Protein AF-A0AAJ5UH59-F1 (afdb_monomer_lite)

pLDDT: mean 86.42, std 11.48, range [36.38, 97.12]

Organism: NCBI:txid1259973

Foldseek 3Di:
DDPPDDDDPVLVVLLQVCQQADALVVSCVVVVHDSVVSVVVCVVVVTHNNNPVADPVLLVVLQVCVVVPDDLVVSCVVSVHDSVNSVCSNCVPVD

Structure (mmCIF, N/CA/C/O backbone):
data_AF-A0AAJ5UH59-F1
#
_entry.id   AF-A0AAJ5UH59-F1
#
loop_
_atom_site.group_PDB
_atom_site.id
_atom_site.type_symbol
_atom_site.label_atom_id
_atom_site.label_alt_id
_atom_site.label_comp_id
_atom_site.label_asym_id
_atom_site.label_entity_id
_atom_site.label_seq_id
_atom_site.pdbx_PDB_ins_code
_atom_site.Cartn_x
_atom_site.Cartn_y
_atom_site.Cartn_z
_atom_site.occupancy
_atom_site.B_iso_or_equiv
_atom_site.auth_seq_id
_atom_site.auth_comp_id
_atom_site.auth_asym_id
_atom_site.auth_atom_id
_atom_site.pdbx_PDB_model_num
ATOM 1 N N . MET A 1 1 ? -3.834 -2.597 35.214 1.00 49.03 1 MET A N 1
ATOM 2 C CA . MET A 1 1 ? -3.882 -3.116 33.830 1.00 49.03 1 MET A CA 1
ATOM 3 C C . MET A 1 1 ? -5.140 -2.578 33.181 1.00 49.03 1 MET A C 1
ATOM 5 O O . MET A 1 1 ? -6.228 -2.869 33.662 1.00 49.03 1 MET A O 1
ATOM 9 N N . GLU A 1 2 ? -5.002 -1.738 32.163 1.00 57.94 2 GLU A N 1
ATOM 10 C CA . GLU A 1 2 ? -6.151 -1.149 31.476 1.00 57.94 2 GLU A CA 1
ATOM 11 C C . GLU A 1 2 ? -6.893 -2.231 30.675 1.00 57.94 2 GLU A C 1
ATOM 13 O O . GLU A 1 2 ? -6.275 -3.060 29.997 1.00 57.94 2 GLU A O 1
ATOM 18 N N . LYS A 1 3 ? -8.222 -2.296 30.812 1.00 68.19 3 LYS A N 1
ATOM 19 C CA . LYS A 1 3 ? -9.046 -3.294 30.117 1.00 68.19 3 LYS A CA 1
ATOM 20 C C . LYS A 1 3 ? -8.905 -3.083 28.609 1.00 68.19 3 LYS A C 1
ATOM 22 O O . LYS A 1 3 ? -9.201 -2.009 28.098 1.00 68.19 3 LYS A O 1
ATOM 27 N N . ARG A 1 4 ? -8.494 -4.128 27.882 1.00 69.38 4 ARG A N 1
ATOM 28 C CA . ARG A 1 4 ? -8.421 -4.103 26.413 1.00 69.38 4 ARG A CA 1
ATOM 29 C C . ARG A 1 4 ? -9.795 -3.742 25.839 1.00 69.38 4 ARG A C 1
ATOM 31 O 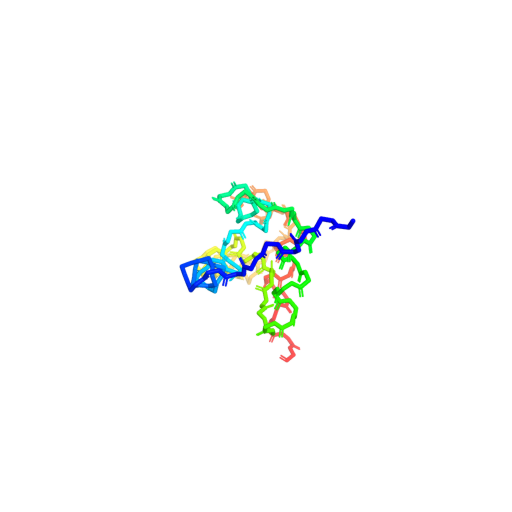O . ARG A 1 4 ? -10.756 -4.486 26.032 1.00 69.38 4 ARG A O 1
ATOM 38 N N . ARG A 1 5 ? -9.876 -2.614 25.122 1.0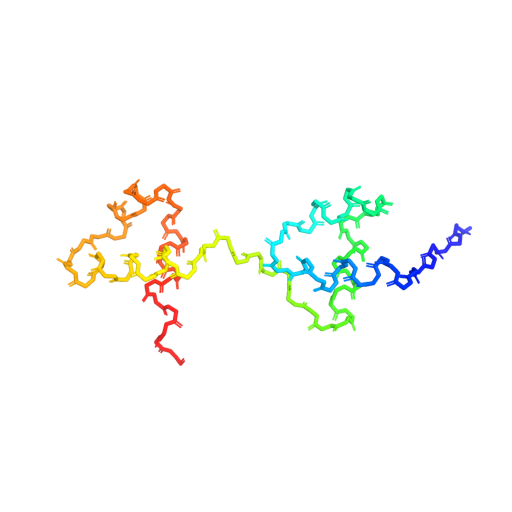0 83.31 5 ARG A N 1
ATOM 39 C CA . ARG A 1 5 ? -11.087 -2.175 24.412 1.00 83.31 5 ARG A CA 1
ATOM 40 C C . ARG A 1 5 ? -11.512 -3.248 23.408 1.00 83.31 5 ARG A C 1
ATOM 42 O O . ARG A 1 5 ? -10.789 -3.522 22.445 1.00 83.31 5 ARG A O 1
ATOM 49 N N . MET A 1 6 ? -12.694 -3.821 23.624 1.00 88.12 6 MET A N 1
ATOM 50 C CA . MET A 1 6 ? -13.288 -4.823 22.736 1.00 88.12 6 MET A CA 1
ATOM 51 C C . MET A 1 6 ? -13.527 -4.250 21.336 1.00 88.12 6 MET A C 1
ATOM 53 O O . MET A 1 6 ? -13.768 -3.054 21.185 1.00 88.12 6 MET A O 1
ATOM 57 N N . TRP A 1 7 ? -13.435 -5.100 20.314 1.00 90.69 7 TRP A N 1
ATOM 58 C CA . TRP A 1 7 ? -13.759 -4.738 18.934 1.00 90.69 7 TRP A CA 1
ATOM 59 C C . TRP A 1 7 ? -15.262 -4.851 18.702 1.00 90.69 7 TRP A C 1
ATOM 61 O O . TRP A 1 7 ? -15.856 -5.906 18.924 1.00 90.69 7 TRP A O 1
ATOM 71 N N . THR A 1 8 ? -15.879 -3.771 18.240 1.00 92.56 8 THR A N 1
ATOM 72 C CA . THR A 1 8 ? -17.292 -3.758 17.858 1.00 92.56 8 THR A CA 1
ATOM 73 C C . THR A 1 8 ? -17.473 -4.286 16.437 1.00 92.56 8 THR A C 1
ATOM 75 O O . THR A 1 8 ? -16.578 -4.170 15.601 1.00 92.56 8 THR A O 1
ATOM 78 N N . LYS A 1 9 ? -18.661 -4.815 16.116 1.00 92.50 9 LYS A N 1
ATOM 79 C CA . LYS A 1 9 ? -18.971 -5.293 14.755 1.00 92.50 9 LYS A CA 1
ATOM 80 C C . LYS A 1 9 ? -18.745 -4.214 13.685 1.00 92.50 9 LYS A C 1
ATOM 82 O O . LYS A 1 9 ? -18.232 -4.528 12.619 1.00 92.50 9 LYS A O 1
ATOM 87 N N . LYS A 1 10 ? -19.066 -2.951 13.996 1.00 92.50 10 LYS A N 1
ATOM 88 C CA . LYS A 1 10 ? -18.854 -1.802 13.101 1.00 92.50 10 LYS A CA 1
ATOM 89 C C . LYS A 1 10 ? -17.370 -1.551 12.827 1.00 92.50 10 LYS A C 1
ATOM 91 O O . LYS A 1 10 ? -16.994 -1.388 11.676 1.00 92.50 10 LYS A O 1
ATOM 96 N N . GLU A 1 11 ? -16.528 -1.582 13.863 1.00 92.25 11 GLU A N 1
ATOM 97 C CA . GLU A 1 11 ? -15.074 -1.441 13.698 1.00 92.25 11 GLU A CA 1
ATOM 98 C C . GLU A 1 11 ? -14.492 -2.584 12.861 1.00 92.25 11 GLU A C 1
ATOM 100 O O . GLU A 1 11 ? -13.679 -2.342 11.977 1.00 92.25 11 GLU A O 1
ATOM 105 N N . ILE A 1 12 ? -14.920 -3.826 13.116 1.00 92.00 12 ILE A N 1
ATOM 106 C CA . ILE A 1 12 ? -14.452 -4.998 12.362 1.00 92.00 12 ILE A CA 1
ATOM 107 C C . ILE A 1 12 ? -14.812 -4.855 10.882 1.00 92.00 12 ILE A C 1
ATOM 109 O O . ILE A 1 12 ? -13.961 -5.080 10.022 1.00 92.00 12 ILE A O 1
ATOM 113 N N . GLN A 1 13 ? -16.057 -4.470 10.592 1.00 93.31 13 GLN A N 1
ATOM 114 C CA . GLN A 1 13 ? -16.528 -4.279 9.225 1.00 93.31 13 GLN A CA 1
ATOM 115 C C . GLN A 1 13 ? -15.749 -3.162 8.527 1.00 93.31 13 GLN A C 1
ATOM 117 O O . GLN A 1 13 ? -15.215 -3.378 7.446 1.00 93.31 13 GLN A O 1
ATOM 122 N N . PHE A 1 14 ? -15.560 -2.024 9.200 1.00 93.88 14 PHE A N 1
ATOM 123 C CA . PHE A 1 14 ? -14.780 -0.915 8.660 1.00 93.88 14 PHE A CA 1
ATOM 124 C C . PHE A 1 14 ? -13.340 -1.321 8.322 1.00 93.88 14 PHE A C 1
ATOM 126 O O . PHE A 1 14 ? -12.854 -0.989 7.245 1.00 93.88 14 PHE A O 1
ATOM 133 N N . VAL A 1 15 ? -12.655 -2.069 9.199 1.00 92.19 15 VAL A N 1
ATOM 134 C CA . VAL A 1 15 ? -11.300 -2.568 8.904 1.00 92.19 15 VAL A CA 1
ATOM 135 C C . VAL A 1 15 ? -11.314 -3.509 7.701 1.00 92.19 15 VAL A C 1
ATOM 137 O O . VAL A 1 15 ? -10.440 -3.393 6.853 1.00 92.19 15 VAL A O 1
ATOM 140 N N . ARG A 1 16 ? -12.287 -4.421 7.598 1.00 90.06 16 ARG A N 1
ATOM 141 C CA . ARG A 1 16 ? -12.391 -5.359 6.467 1.00 90.06 16 ARG A CA 1
ATOM 142 C C . ARG A 1 16 ? -12.629 -4.654 5.138 1.00 90.06 16 ARG A C 1
ATOM 144 O O . ARG A 1 16 ? -11.988 -5.004 4.156 1.00 90.06 16 ARG A O 1
ATOM 151 N N . ASP A 1 17 ? -13.491 -3.646 5.126 1.00 89.44 17 ASP A N 1
ATOM 152 C CA . ASP A 1 17 ? -13.848 -2.926 3.904 1.00 89.44 17 ASP A CA 1
ATOM 153 C C . ASP A 1 17 ? -12.705 -2.047 3.383 1.00 89.44 17 ASP A C 1
ATOM 155 O O . ASP A 1 17 ? -12.657 -1.755 2.186 1.00 89.44 17 ASP A O 1
ATOM 159 N N . ASN A 1 18 ? -11.791 -1.647 4.272 1.00 88.75 18 ASN A N 1
ATOM 160 C CA . ASN A 1 18 ? -10.728 -0.677 4.007 1.00 88.75 18 ASN A CA 1
ATOM 161 C C . ASN A 1 18 ? -9.308 -1.268 4.029 1.00 88.75 18 ASN A C 1
ATOM 163 O O . ASN A 1 18 ? -8.371 -0.617 3.558 1.00 88.75 18 ASN A O 1
ATOM 167 N N . ALA A 1 19 ? -9.122 -2.481 4.561 1.00 85.19 19 ALA A N 1
ATOM 168 C CA . ALA A 1 19 ? -7.837 -3.173 4.561 1.00 85.19 19 ALA A CA 1
ATOM 169 C C . ALA A 1 19 ? -7.332 -3.334 3.119 1.00 85.19 19 ALA A C 1
ATOM 171 O O . ALA A 1 19 ? -8.027 -3.870 2.261 1.00 85.19 19 ALA A O 1
ATOM 172 N N . GLY A 1 20 ? -6.136 -2.807 2.848 1.00 80.25 20 GLY A N 1
ATOM 173 C CA . GLY A 1 20 ? -5.535 -2.822 1.513 1.00 80.25 20 GLY A CA 1
ATOM 174 C C . GLY A 1 20 ? -6.040 -1.733 0.557 1.00 80.25 20 GLY A C 1
ATOM 175 O O . GLY A 1 20 ? -5.471 -1.586 -0.519 1.00 80.25 20 GLY A O 1
ATOM 176 N N . LYS A 1 21 ? -7.037 -0.922 0.944 1.00 82.81 21 LYS A N 1
ATOM 177 C CA . LYS A 1 21 ? -7.515 0.226 0.145 1.00 82.81 21 LYS A CA 1
ATOM 178 C C . LYS A 1 21 ? -6.950 1.555 0.623 1.00 82.81 21 LYS A C 1
ATOM 180 O O . LYS A 1 21 ? -6.548 2.380 -0.187 1.00 82.81 21 LYS A O 1
ATOM 185 N N . ILE A 1 22 ? -6.899 1.755 1.939 1.00 85.19 22 ILE A N 1
ATOM 186 C CA . ILE A 1 22 ? -6.360 2.974 2.552 1.00 85.19 22 ILE A CA 1
ATOM 187 C C . ILE A 1 22 ? -5.250 2.633 3.552 1.00 85.19 22 ILE A C 1
ATOM 189 O O . ILE A 1 22 ? -5.198 1.512 4.072 1.00 85.19 22 ILE A O 1
ATOM 193 N N . PRO A 1 23 ? -4.348 3.583 3.857 1.00 87.94 23 PRO A N 1
ATOM 194 C CA . PRO A 1 23 ? -3.291 3.372 4.834 1.00 87.94 23 PRO A CA 1
ATOM 195 C C . PRO A 1 23 ? -3.831 2.942 6.197 1.00 87.94 23 PRO A C 1
ATOM 197 O O . PRO A 1 23 ? -4.771 3.528 6.730 1.00 87.94 23 PRO A O 1
ATOM 200 N N . VAL A 1 24 ? -3.154 1.974 6.821 1.00 89.94 24 VAL A N 1
ATOM 201 C CA . VAL A 1 24 ? -3.480 1.490 8.176 1.00 89.94 24 VAL A CA 1
ATOM 202 C C . VAL A 1 24 ? -3.527 2.628 9.196 1.00 89.94 24 VAL A C 1
ATOM 204 O O . VAL A 1 24 ? -4.308 2.565 10.140 1.00 89.94 24 VAL A O 1
ATOM 207 N N . GLN A 1 25 ? -2.719 3.675 9.001 1.00 89.19 25 GLN A N 1
ATOM 208 C CA . GLN A 1 25 ? -2.756 4.865 9.846 1.00 89.19 25 GLN A CA 1
ATOM 209 C C . GLN A 1 25 ? -4.113 5.577 9.769 1.00 89.19 25 GLN A C 1
ATOM 211 O O . GLN A 1 25 ? -4.695 5.840 10.808 1.00 89.19 25 GLN A O 1
ATOM 216 N N . GLN A 1 26 ? -4.681 5.770 8.574 1.00 89.69 26 GLN A N 1
ATOM 217 C CA . GLN A 1 26 ? -5.998 6.401 8.429 1.00 89.69 26 GLN A CA 1
ATOM 218 C C . GLN A 1 26 ? -7.111 5.558 9.065 1.00 89.69 26 GLN A C 1
ATOM 220 O O . GLN A 1 26 ? -8.021 6.094 9.692 1.00 89.69 26 GLN A O 1
ATOM 225 N N . ILE A 1 27 ? -7.020 4.226 8.965 1.00 92.69 27 ILE A N 1
ATOM 226 C CA . ILE A 1 27 ? -7.946 3.315 9.659 1.00 92.69 27 ILE A CA 1
ATOM 227 C C . ILE A 1 27 ? -7.817 3.480 11.180 1.00 92.69 27 ILE A C 1
ATOM 229 O O . ILE A 1 27 ? -8.818 3.502 11.895 1.00 92.69 27 ILE A O 1
ATOM 233 N N . ALA A 1 28 ? -6.586 3.589 11.677 1.00 93.06 28 ALA A N 1
ATOM 234 C CA . ALA A 1 28 ? -6.294 3.778 13.091 1.00 93.06 28 ALA A CA 1
ATOM 235 C C . ALA A 1 28 ? -6.869 5.110 13.607 1.00 93.06 28 ALA A C 1
ATOM 237 O O . ALA A 1 28 ? -7.564 5.112 14.625 1.00 93.06 28 ALA A O 1
ATOM 238 N N . ASP A 1 29 ? -6.664 6.191 12.853 1.00 94.75 29 ASP A N 1
ATOM 239 C CA . ASP A 1 29 ? -7.165 7.531 13.160 1.00 94.75 29 ASP A CA 1
ATOM 240 C C . ASP A 1 29 ? -8.704 7.553 13.173 1.00 94.75 29 ASP A C 1
ATOM 242 O O . ASP A 1 29 ? -9.308 8.055 14.119 1.00 94.75 29 ASP A O 1
ATOM 246 N N . HIS A 1 30 ? -9.356 6.912 12.193 1.00 94.19 30 HIS A N 1
ATOM 247 C CA . HIS A 1 30 ? -10.821 6.844 12.116 1.00 94.19 30 HIS A CA 1
ATOM 248 C C . HIS A 1 30 ? -11.454 6.070 13.285 1.00 94.19 30 HIS A C 1
ATOM 250 O O . HIS A 1 30 ? -12.518 6.432 13.782 1.00 94.19 30 HIS A O 1
ATOM 256 N N . LEU A 1 31 ? -10.807 4.995 13.746 1.00 91.81 31 LEU A N 1
ATOM 257 C CA . LEU A 1 31 ? -11.320 4.152 14.834 1.00 91.81 31 LEU A CA 1
ATOM 258 C C . LEU A 1 31 ? -10.842 4.590 16.227 1.00 91.81 31 LEU A C 1
ATOM 260 O O . LEU A 1 31 ? -11.218 3.970 17.235 1.00 91.81 31 LEU A O 1
ATOM 264 N N . ASN A 1 32 ? -10.010 5.634 16.283 1.00 93.25 32 ASN A N 1
ATOM 265 C CA . ASN A 1 32 ? -9.285 6.070 17.470 1.00 93.25 32 ASN A CA 1
ATOM 266 C C . ASN A 1 32 ? -8.587 4.883 18.167 1.00 93.25 32 ASN A C 1
ATOM 268 O O . ASN A 1 32 ? -8.831 4.558 19.335 1.00 93.25 32 ASN A O 1
ATOM 272 N N . ARG A 1 33 ? -7.793 4.142 17.390 1.00 91.56 33 ARG A N 1
ATOM 273 C CA . ARG A 1 33 ? -6.962 3.018 17.842 1.00 91.56 33 ARG A CA 1
ATOM 274 C C . ARG A 1 33 ? -5.524 3.264 17.414 1.00 91.56 33 ARG A C 1
ATOM 276 O O . ARG A 1 33 ? -5.254 4.054 16.525 1.00 91.56 33 ARG A O 1
ATOM 283 N N . THR A 1 34 ? -4.579 2.558 18.022 1.00 92.00 34 THR A N 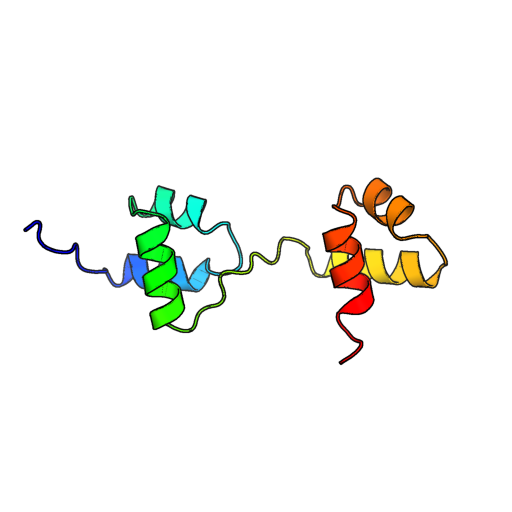1
ATOM 284 C CA . THR A 1 34 ? -3.183 2.646 17.586 1.00 92.00 34 THR A CA 1
ATOM 285 C C . THR A 1 34 ? -2.968 1.844 16.306 1.00 92.00 34 THR A C 1
ATOM 287 O O . THR A 1 34 ? -3.549 0.770 16.119 1.00 92.00 34 THR A O 1
ATOM 290 N N . ARG A 1 35 ? -2.053 2.311 15.449 1.00 92.62 35 ARG A N 1
ATOM 291 C CA . ARG A 1 35 ? -1.621 1.585 14.244 1.00 92.62 35 ARG A CA 1
ATOM 292 C C . ARG A 1 35 ? -1.221 0.138 14.555 1.00 92.62 35 ARG A C 1
ATOM 294 O O . ARG A 1 35 ? -1.605 -0.777 13.834 1.00 92.62 35 ARG A O 1
ATOM 301 N N . SER A 1 36 ? -0.500 -0.077 15.659 1.00 90.56 36 SER A N 1
ATOM 302 C CA . SER A 1 36 ? -0.072 -1.411 16.112 1.00 90.56 36 SER A CA 1
ATOM 303 C C . SER A 1 36 ? -1.251 -2.337 16.450 1.00 90.56 36 SER A C 1
ATOM 305 O O . SER A 1 36 ? -1.232 -3.523 16.103 1.00 90.56 36 SER A O 1
ATOM 307 N N . ALA A 1 37 ? -2.319 -1.799 17.054 1.00 91.56 37 ALA A N 1
ATOM 308 C CA . ALA A 1 37 ? -3.529 -2.564 17.343 1.00 91.56 37 ALA A CA 1
ATOM 309 C C . ALA A 1 37 ? -4.252 -2.998 16.060 1.00 91.56 37 ALA A C 1
ATOM 311 O O . ALA A 1 37 ? -4.689 -4.145 15.978 1.00 91.56 37 ALA A O 1
ATOM 312 N N . ILE A 1 38 ? -4.339 -2.119 15.051 1.00 91.88 38 ILE A N 1
ATOM 313 C CA . ILE A 1 38 ? -4.912 -2.477 13.745 1.00 91.88 38 ILE A CA 1
ATOM 314 C C . ILE A 1 38 ? -4.070 -3.569 13.075 1.00 91.88 38 ILE A C 1
ATOM 316 O O . ILE A 1 38 ? -4.625 -4.584 12.671 1.00 91.88 38 ILE A O 1
ATOM 320 N N . LEU A 1 39 ? -2.741 -3.405 13.009 1.00 90.62 39 LEU A N 1
ATOM 321 C CA . LEU A 1 39 ? -1.837 -4.380 12.381 1.00 90.62 39 LEU A CA 1
ATOM 322 C C . LEU A 1 39 ? -1.967 -5.771 13.002 1.00 90.62 39 LEU A C 1
ATOM 324 O O . LEU A 1 39 ? -2.194 -6.746 12.293 1.00 90.62 39 LEU A O 1
ATOM 328 N N . SER A 1 40 ? -1.888 -5.850 14.332 1.00 91.69 40 SER A N 1
ATOM 329 C CA . SER A 1 40 ? -2.017 -7.116 15.062 1.00 91.69 40 SER A CA 1
ATOM 330 C C . SER A 1 40 ? -3.353 -7.799 14.769 1.00 91.69 40 SER A C 1
ATOM 332 O O . SER A 1 40 ? -3.429 -9.018 14.614 1.00 91.69 40 SER A O 1
ATOM 334 N N . GLN A 1 41 ? -4.422 -7.006 14.682 1.00 91.62 41 GLN A N 1
ATOM 335 C CA . GLN A 1 41 ? -5.763 -7.522 14.477 1.00 91.62 41 GLN A CA 1
ATOM 336 C C . GLN A 1 41 ? -6.015 -7.954 13.030 1.00 91.62 41 GLN A C 1
ATOM 338 O O . GLN A 1 41 ? -6.614 -9.005 12.810 1.00 91.62 41 GLN A O 1
ATOM 343 N N . VAL A 1 42 ? -5.528 -7.184 12.061 1.00 90.56 42 VAL A N 1
ATOM 344 C CA . VAL A 1 42 ? -5.584 -7.517 10.638 1.00 90.56 42 VAL A CA 1
ATOM 345 C C . VAL A 1 42 ? -4.839 -8.822 10.363 1.00 90.56 42 VAL A C 1
ATOM 347 O O . VAL A 1 42 ? -5.412 -9.710 9.734 1.00 90.56 42 VAL A O 1
ATOM 350 N N . THR A 1 43 ? -3.625 -8.985 10.899 1.00 88.69 43 THR A N 1
ATOM 351 C CA . THR A 1 43 ? -2.871 -10.242 10.788 1.00 88.69 43 THR A CA 1
ATOM 352 C C . THR A 1 43 ? -3.659 -11.409 11.377 1.00 88.69 43 THR A C 1
ATOM 354 O O . THR A 1 43 ? -3.770 -12.461 10.755 1.00 88.69 43 THR A O 1
ATOM 357 N N . ARG A 1 44 ? -4.286 -11.217 12.545 1.00 89.88 44 ARG A N 1
ATOM 358 C CA . ARG A 1 44 ? -5.126 -12.242 13.185 1.00 89.88 44 ARG A CA 1
ATOM 359 C C . ARG A 1 44 ? -6.371 -12.603 12.367 1.00 89.88 44 ARG A C 1
ATOM 361 O O . ARG A 1 44 ? -6.870 -13.717 12.489 1.00 89.88 44 ARG A O 1
ATOM 368 N N . TRP A 1 45 ? -6.892 -11.673 11.572 1.00 90.62 45 TRP A N 1
ATOM 369 C CA . TRP A 1 45 ? -8.016 -11.905 10.663 1.00 90.62 45 TRP A CA 1
ATOM 370 C C . TRP A 1 45 ? -7.591 -12.361 9.263 1.00 90.62 45 TRP A C 1
ATOM 372 O O . TRP A 1 45 ? -8.469 -12.608 8.441 1.00 90.62 45 TRP A O 1
ATOM 382 N N . GLY A 1 46 ? -6.288 -12.467 8.986 1.00 86.25 46 GLY A N 1
ATOM 383 C CA . GLY A 1 46 ? -5.769 -12.863 7.678 1.00 86.25 46 GLY A CA 1
ATOM 384 C C . GLY A 1 46 ? -6.027 -11.845 6.562 1.00 86.25 46 GLY A C 1
ATOM 385 O O . GLY A 1 46 ? -6.107 -12.239 5.404 1.00 86.25 46 GLY A O 1
ATOM 386 N N . LEU A 1 47 ? -6.191 -10.552 6.878 1.00 86.12 47 LEU A N 1
ATOM 387 C CA . LEU A 1 47 ? -6.401 -9.515 5.854 1.00 86.12 47 LEU A CA 1
ATOM 388 C C . LEU A 1 47 ? -5.055 -8.949 5.369 1.00 86.12 47 LEU A C 1
ATOM 390 O O . LEU A 1 47 ? -4.096 -8.842 6.136 1.00 86.12 47 LEU A O 1
ATOM 394 N N . SER A 1 48 ? -4.988 -8.537 4.101 1.00 77.19 48 SER A N 1
ATOM 395 C CA . SER A 1 48 ? -3.819 -7.836 3.559 1.00 77.19 48 SER A CA 1
ATOM 396 C C . SER A 1 48 ? -3.889 -6.340 3.872 1.00 77.19 48 SER A C 1
ATOM 398 O O . SER A 1 48 ? -4.898 -5.685 3.630 1.00 77.19 48 SER A O 1
ATOM 400 N N . ILE A 1 49 ? -2.795 -5.783 4.392 1.00 75.06 49 ILE A N 1
ATOM 401 C CA . ILE A 1 49 ? -2.624 -4.337 4.638 1.00 75.06 49 ILE A CA 1
ATOM 402 C C . ILE A 1 49 ? -1.892 -3.620 3.509 1.00 75.06 49 ILE A C 1
ATOM 404 O O . ILE A 1 49 ? -1.618 -2.423 3.623 1.00 75.06 49 ILE A O 1
ATOM 408 N N . LYS A 1 50 ? -1.488 -4.348 2.464 1.00 70.38 50 LYS A N 1
ATOM 409 C CA . LYS A 1 50 ? -0.744 -3.754 1.361 1.00 70.38 50 LYS A CA 1
ATOM 410 C C . LYS A 1 50 ? -1.710 -2.854 0.605 1.00 70.38 50 LYS A C 1
ATOM 412 O O . LYS A 1 50 ? -2.574 -3.351 -0.104 1.00 70.38 50 LYS A O 1
ATOM 417 N N . VAL A 1 51 ? -1.586 -1.547 0.830 1.00 65.31 51 VAL A N 1
ATOM 418 C CA . VAL A 1 51 ? -2.396 -0.552 0.134 1.00 65.31 51 VAL A CA 1
ATOM 419 C C . VAL A 1 51 ? -2.087 -0.665 -1.343 1.00 65.31 51 VAL A C 1
ATOM 421 O O . VAL A 1 51 ? -0.948 -0.444 -1.762 1.00 65.31 51 VAL A O 1
ATOM 424 N N . GLU A 1 52 ? -3.090 -1.044 -2.116 1.00 65.31 52 GLU A N 1
ATOM 425 C CA . GLU A 1 52 ? -2.985 -1.091 -3.557 1.00 65.31 52 GLU A CA 1
ATOM 426 C C . GLU A 1 52 ? -3.170 0.332 -4.089 1.00 65.31 52 GLU A C 1
ATOM 428 O O . GLU A 1 52 ? -4.249 0.743 -4.491 1.00 65.31 52 GLU A O 1
ATOM 433 N N . SER A 1 53 ? -2.103 1.131 -4.000 1.00 63.12 53 SER A N 1
ATOM 434 C CA . SER A 1 53 ? -2.124 2.571 -4.296 1.00 63.12 53 SER A CA 1
ATOM 435 C C . SER A 1 53 ? -2.262 2.904 -5.780 1.00 63.12 53 SER A C 1
ATOM 437 O O . SER A 1 53 ? -2.233 4.074 -6.138 1.00 63.12 53 SER A O 1
ATOM 439 N N . THR A 1 54 ? -2.315 1.898 -6.647 1.00 68.44 54 THR A N 1
ATOM 440 C CA . THR A 1 54 ? -2.261 2.090 -8.094 1.00 68.44 54 THR A CA 1
ATOM 441 C C . THR A 1 54 ? -3.453 1.398 -8.709 1.00 68.44 54 THR A C 1
ATOM 443 O O . THR A 1 54 ? -3.572 0.171 -8.583 1.00 68.44 54 THR A O 1
ATOM 446 N N . SER A 1 55 ? -4.326 2.200 -9.323 1.00 78.12 55 SER A N 1
ATOM 447 C CA . SER A 1 55 ? -5.562 1.722 -9.928 1.00 78.12 55 SER A CA 1
ATOM 448 C C . SER A 1 55 ? -5.267 0.700 -11.025 1.00 78.12 55 SER A C 1
ATOM 450 O O . SER A 1 55 ? -4.155 0.623 -11.553 1.00 78.12 55 SER A O 1
ATOM 452 N N . GLU A 1 56 ? -6.267 -0.100 -11.383 1.00 79.38 56 GLU A N 1
ATOM 453 C CA . GLU A 1 56 ? -6.148 -1.037 -12.502 1.00 79.38 56 GLU A CA 1
ATOM 454 C C . GLU A 1 56 ? -5.764 -0.319 -13.807 1.00 79.38 56 GLU A C 1
ATOM 456 O O . GLU A 1 56 ? -4.912 -0.802 -14.554 1.00 79.38 56 GLU A O 1
ATOM 461 N N . HIS A 1 57 ? -6.306 0.883 -14.027 1.00 81.50 57 HIS A N 1
ATOM 462 C CA . HIS A 1 57 ? -5.980 1.716 -15.182 1.00 81.50 57 HIS A CA 1
ATOM 463 C C . HIS A 1 57 ? -4.506 2.143 -15.195 1.00 81.50 57 HIS A C 1
ATOM 465 O O . HIS A 1 57 ? -3.819 1.966 -16.201 1.00 81.50 57 HIS A O 1
ATOM 471 N N . ASP A 1 58 ? -3.988 2.626 -14.064 1.00 85.25 58 ASP 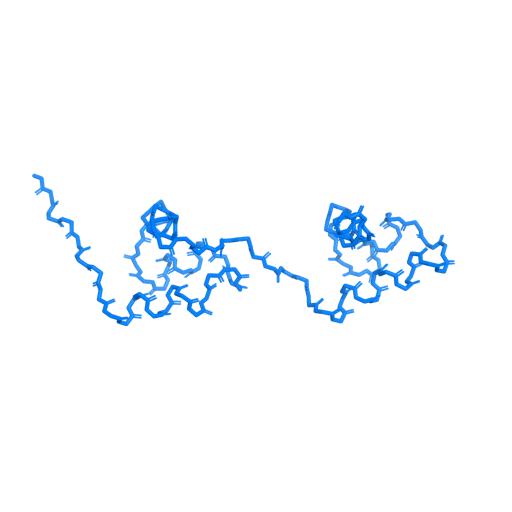A N 1
ATOM 472 C CA . ASP A 1 58 ? -2.585 3.041 -13.948 1.00 85.25 58 ASP A CA 1
ATOM 473 C C . ASP A 1 58 ? -1.630 1.864 -14.179 1.00 85.25 58 ASP A C 1
ATOM 475 O O . ASP A 1 58 ? -0.560 2.023 -14.772 1.00 85.25 58 ASP A O 1
ATOM 479 N N . ARG A 1 59 ? -2.018 0.661 -13.729 1.00 89.44 59 ARG A N 1
ATOM 480 C CA . ARG A 1 59 ? -1.249 -0.568 -13.964 1.00 89.44 59 ARG A CA 1
ATOM 481 C C . ARG A 1 59 ? -1.177 -0.903 -15.438 1.00 89.44 59 ARG A C 1
ATOM 483 O O . ARG A 1 59 ? -0.092 -1.191 -15.941 1.00 89.44 59 ARG A O 1
ATOM 490 N N . TRP A 1 60 ? -2.327 -0.877 -16.105 1.00 90.69 60 TRP A N 1
ATOM 491 C CA . TRP A 1 60 ? -2.424 -1.124 -17.534 1.00 90.69 60 TRP A CA 1
ATOM 492 C C . TRP A 1 60 ? -1.560 -0.130 -18.317 1.00 90.69 60 TRP A C 1
ATOM 494 O O . TRP A 1 60 ? -0.711 -0.555 -19.098 1.00 90.69 60 TRP A O 1
ATOM 504 N N . LEU A 1 61 ? -1.678 1.169 -18.027 1.00 92.38 61 LEU A N 1
ATOM 505 C CA . LEU A 1 61 ? -0.932 2.202 -18.743 1.00 92.38 61 LEU A CA 1
ATOM 506 C C . LEU A 1 61 ? 0.583 2.092 -18.510 1.00 92.38 61 LEU A C 1
ATOM 508 O O . LEU A 1 61 ? 1.354 2.155 -19.464 1.00 92.38 61 LEU A O 1
ATOM 512 N N . CYS A 1 62 ? 1.031 1.837 -17.273 1.00 92.62 62 CYS A N 1
ATOM 513 C CA . CYS A 1 62 ? 2.451 1.587 -16.988 1.00 92.62 62 CYS A CA 1
ATOM 514 C C . CYS A 1 62 ? 3.012 0.410 -17.801 1.00 92.62 62 CYS A C 1
ATOM 516 O O . CYS A 1 62 ? 4.159 0.460 -18.245 1.00 92.62 62 CYS A O 1
ATOM 518 N N . ARG A 1 63 ? 2.225 -0.660 -17.976 1.00 92.31 63 ARG A N 1
ATOM 519 C CA . ARG A 1 63 ? 2.631 -1.838 -18.754 1.00 92.31 63 ARG A CA 1
ATOM 520 C C . ARG A 1 63 ? 2.689 -1.530 -20.242 1.00 92.31 63 ARG A C 1
ATOM 522 O O . ARG A 1 63 ? 3.638 -1.950 -20.895 1.00 92.31 63 ARG A O 1
ATOM 529 N N . GLU A 1 64 ? 1.714 -0.795 -20.763 1.00 94.50 64 GLU A N 1
ATOM 530 C CA . GLU A 1 64 ? 1.663 -0.453 -22.184 1.00 94.50 64 GLU A CA 1
ATOM 531 C C . GLU A 1 64 ? 2.819 0.473 -22.579 1.00 94.50 64 GLU A C 1
ATOM 533 O O . GLU A 1 64 ? 3.557 0.166 -23.511 1.00 94.50 64 GLU A O 1
ATOM 538 N N . LEU A 1 65 ? 3.099 1.505 -21.775 1.00 94.12 65 LEU A N 1
ATOM 539 C CA . LEU A 1 65 ? 4.261 2.378 -21.974 1.00 94.12 65 LEU A CA 1
ATOM 540 C C . LEU A 1 65 ? 5.587 1.598 -21.932 1.00 94.12 65 LEU A C 1
ATOM 542 O O . LEU A 1 65 ? 6.513 1.891 -22.687 1.00 94.12 65 LEU A O 1
ATOM 546 N N . TYR A 1 66 ? 5.696 0.588 -21.064 1.00 95.06 66 TYR A N 1
ATOM 547 C CA . TYR A 1 66 ? 6.888 -0.260 -21.013 1.00 95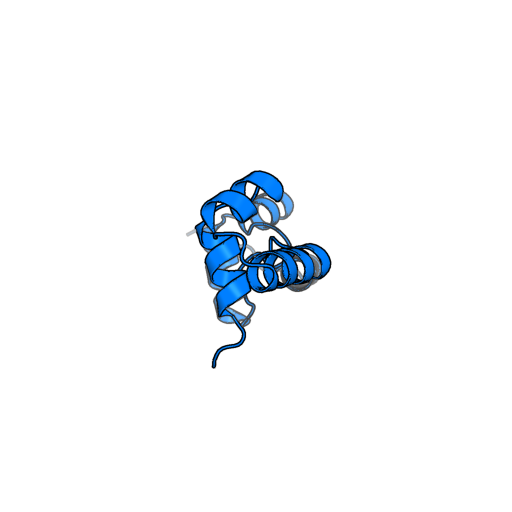.06 66 TYR A CA 1
ATOM 548 C C . TYR A 1 66 ? 7.030 -1.144 -22.262 1.00 95.06 66 TYR A C 1
ATOM 550 O O . TYR A 1 66 ? 8.137 -1.283 -22.779 1.00 95.06 66 TYR A O 1
ATOM 558 N N . LYS A 1 67 ? 5.925 -1.698 -22.789 1.00 93.88 67 LYS A N 1
ATOM 559 C CA . LYS A 1 67 ? 5.920 -2.457 -24.056 1.00 93.88 67 LYS A CA 1
ATOM 560 C C . LYS A 1 67 ? 6.314 -1.596 -25.257 1.00 93.88 67 LYS A C 1
ATOM 562 O O . LYS A 1 67 ? 6.988 -2.096 -26.151 1.00 93.88 67 LYS A O 1
ATOM 567 N N . GLU A 1 68 ? 5.945 -0.316 -25.260 1.00 94.94 68 GLU A N 1
ATOM 568 C CA . GLU A 1 68 ? 6.384 0.664 -26.266 1.00 94.94 68 GLU A CA 1
ATOM 569 C C . GLU A 1 68 ? 7.881 1.019 -26.156 1.00 94.94 68 GLU A C 1
ATOM 571 O O . GLU A 1 68 ? 8.420 1.733 -27.001 1.00 94.94 68 GLU A O 1
ATOM 576 N N . GLY A 1 69 ? 8.579 0.507 -25.136 1.00 94.81 69 GLY A N 1
ATOM 577 C CA . GLY A 1 69 ? 10.021 0.665 -24.955 1.00 9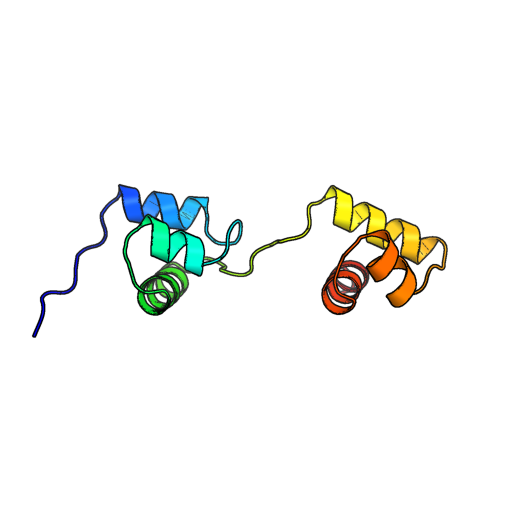4.81 69 GLY A CA 1
ATOM 578 C C . GLY A 1 69 ? 10.422 1.813 -24.029 1.00 94.81 69 GLY A C 1
ATOM 579 O O . GLY A 1 69 ? 11.613 2.120 -23.923 1.00 94.81 69 GLY A O 1
ATOM 580 N N . LEU A 1 70 ? 9.475 2.453 -23.330 1.00 96.50 70 LEU A N 1
ATOM 581 C CA . LEU A 1 70 ? 9.823 3.471 -22.341 1.00 96.50 70 LEU A CA 1
ATOM 582 C C . LEU A 1 70 ? 10.492 2.826 -21.122 1.00 96.50 70 LEU A C 1
ATOM 584 O O . LEU A 1 70 ? 10.117 1.760 -20.636 1.00 96.50 70 LEU A O 1
ATOM 588 N N . THR A 1 71 ? 11.491 3.519 -20.581 1.00 96.88 71 THR A N 1
ATOM 589 C CA . THR A 1 71 ? 12.225 3.041 -19.408 1.00 96.88 71 THR A CA 1
ATOM 590 C C . THR A 1 71 ? 11.455 3.316 -18.113 1.00 96.88 71 THR A C 1
ATOM 592 O O . THR A 1 71 ? 10.698 4.281 -18.007 1.00 96.88 71 THR A O 1
ATOM 595 N N . ILE A 1 72 ? 11.697 2.501 -17.079 1.00 95.38 72 ILE A N 1
ATOM 596 C CA . ILE A 1 72 ? 11.073 2.651 -15.749 1.00 95.38 72 ILE A CA 1
ATOM 597 C C . ILE A 1 72 ? 11.198 4.082 -15.183 1.00 95.38 72 ILE A C 1
ATOM 599 O O . ILE A 1 72 ? 10.204 4.574 -14.650 1.00 95.38 72 ILE A O 1
ATOM 603 N N . PRO A 1 73 ? 12.353 4.783 -15.276 1.00 97.12 73 PRO A N 1
ATOM 604 C CA . PRO A 1 73 ? 12.453 6.171 -14.822 1.00 97.12 73 PRO A CA 1
ATOM 605 C C . PRO A 1 73 ? 11.505 7.124 -15.555 1.00 97.12 73 PRO A C 1
ATOM 607 O O . PRO A 1 73 ? 10.874 7.946 -14.900 1.00 97.12 73 PRO A O 1
ATOM 610 N N . VAL A 1 74 ? 11.375 6.984 -16.878 1.00 96.50 74 VAL A N 1
ATOM 611 C CA . VAL A 1 74 ? 10.514 7.846 -17.703 1.00 96.50 74 VAL A CA 1
ATOM 612 C C . VAL A 1 74 ? 9.040 7.595 -17.392 1.00 96.50 74 VAL A C 1
ATOM 614 O O . VAL A 1 74 ? 8.268 8.538 -17.263 1.00 96.50 74 VAL A O 1
ATOM 617 N N . ILE A 1 75 ? 8.642 6.332 -17.229 1.00 95.25 75 ILE A N 1
ATOM 618 C CA . ILE A 1 75 ? 7.264 5.975 -16.864 1.00 95.25 75 ILE A CA 1
ATOM 619 C C . ILE A 1 75 ? 6.933 6.487 -15.458 1.00 95.25 75 ILE A C 1
ATOM 621 O O . ILE A 1 75 ? 5.861 7.038 -15.249 1.00 95.25 75 ILE A O 1
ATOM 625 N N . ALA A 1 76 ? 7.858 6.351 -14.503 1.00 93.88 76 ALA A N 1
ATOM 626 C CA . ALA A 1 76 ? 7.685 6.857 -13.142 1.00 93.88 76 ALA A CA 1
ATOM 627 C C . ALA A 1 76 ? 7.441 8.372 -13.114 1.00 93.88 76 ALA A C 1
ATOM 629 O O . ALA A 1 76 ? 6.538 8.829 -12.424 1.00 93.88 76 ALA A O 1
ATOM 630 N N . GLU A 1 77 ? 8.202 9.129 -13.903 1.00 93.88 77 GLU A N 1
ATOM 631 C CA . GLU A 1 77 ? 8.006 10.571 -14.052 1.00 93.88 77 GLU A CA 1
ATOM 632 C C . GLU A 1 77 ? 6.659 10.899 -14.711 1.00 93.88 77 GLU A C 1
ATOM 634 O O . GLU A 1 77 ? 5.886 11.674 -14.159 1.00 93.88 77 GLU A O 1
ATOM 639 N N . LYS A 1 78 ? 6.333 10.256 -15.841 1.00 91.50 78 LYS A N 1
ATOM 640 C CA . LYS A 1 78 ? 5.080 10.492 -16.583 1.00 91.50 78 LYS A CA 1
ATOM 641 C C . LYS A 1 78 ? 3.820 10.152 -15.791 1.00 91.50 78 LYS A C 1
ATOM 643 O O . LYS A 1 78 ? 2.804 10.809 -15.969 1.00 91.50 78 LYS A O 1
ATOM 648 N N . MET A 1 79 ? 3.884 9.105 -14.975 1.00 89.94 79 MET A N 1
ATOM 649 C CA . MET A 1 79 ? 2.755 8.616 -14.183 1.00 89.94 79 MET A CA 1
ATOM 650 C C . MET A 1 79 ? 2.703 9.237 -12.784 1.00 89.94 79 MET A C 1
ATOM 652 O O . MET A 1 79 ? 1.817 8.888 -12.013 1.00 89.94 79 MET A O 1
ATOM 656 N N . GLU A 1 80 ? 3.666 10.094 -12.426 1.00 89.44 80 GLU A N 1
ATOM 657 C CA . GLU A 1 80 ? 3.819 10.639 -11.069 1.00 89.44 80 GLU A CA 1
ATOM 658 C C . GLU A 1 80 ? 3.908 9.536 -9.989 1.00 89.44 80 GLU A C 1
ATOM 660 O O . GLU A 1 80 ? 3.456 9.675 -8.851 1.00 89.44 80 GLU A O 1
ATOM 665 N N . LEU A 1 81 ? 4.525 8.404 -10.341 1.00 88.44 81 LEU A N 1
ATOM 666 C CA . LEU A 1 81 ? 4.690 7.235 -9.478 1.00 88.44 81 LEU A CA 1
ATOM 667 C C . LEU A 1 81 ? 6.150 7.052 -9.063 1.00 88.44 81 LEU A C 1
ATOM 669 O O . LEU A 1 81 ? 7.092 7.459 -9.738 1.00 88.44 81 LEU A O 1
ATOM 673 N N . SER A 1 82 ? 6.381 6.338 -7.958 1.00 91.19 82 SER A N 1
ATOM 674 C CA . SER A 1 82 ? 7.750 5.940 -7.614 1.00 91.19 82 SER A CA 1
ATOM 675 C C . SER A 1 82 ? 8.276 4.874 -8.583 1.00 91.19 82 SER A C 1
ATOM 677 O O . SER A 1 82 ? 7.552 3.955 -8.975 1.00 91.19 82 SER A O 1
ATOM 679 N N . ARG A 1 83 ? 9.583 4.906 -8.879 1.00 93.19 83 ARG A N 1
ATOM 680 C CA . ARG A 1 83 ? 10.258 3.871 -9.693 1.00 93.19 83 ARG A CA 1
ATOM 681 C C . ARG A 1 83 ? 9.998 2.452 -9.176 1.00 93.19 83 ARG A C 1
ATOM 683 O O . ARG A 1 83 ? 9.879 1.519 -9.963 1.00 93.19 83 ARG A O 1
ATOM 690 N N . ARG A 1 84 ? 9.883 2.286 -7.851 1.00 90.50 84 ARG A N 1
ATOM 691 C CA . ARG A 1 84 ? 9.579 0.994 -7.222 1.00 90.50 84 ARG A CA 1
ATOM 692 C C . ARG A 1 84 ? 8.151 0.531 -7.500 1.00 90.50 84 ARG A C 1
ATOM 694 O O . ARG A 1 84 ? 7.952 -0.656 -7.725 1.00 90.50 84 ARG A O 1
ATOM 701 N N . VAL A 1 85 ? 7.177 1.440 -7.497 1.00 88.62 85 VAL A N 1
ATOM 702 C CA . VAL A 1 85 ? 5.790 1.121 -7.866 1.00 88.62 85 VAL A CA 1
ATOM 703 C C . VAL A 1 85 ? 5.728 0.690 -9.328 1.00 88.62 85 VAL A C 1
ATOM 705 O O . VAL A 1 85 ? 5.243 -0.403 -9.597 1.00 88.62 85 VAL A O 1
ATOM 708 N N . VAL A 1 86 ? 6.316 1.466 -10.243 1.00 91.38 86 VAL A N 1
ATOM 709 C CA . VAL A 1 86 ? 6.360 1.121 -11.676 1.00 91.38 86 VAL A CA 1
ATOM 710 C C . VAL A 1 86 ? 7.051 -0.224 -11.909 1.00 91.38 86 VAL A C 1
ATOM 712 O O . VAL A 1 86 ? 6.515 -1.076 -12.607 1.00 91.38 86 VAL A O 1
ATOM 715 N N . SER A 1 87 ? 8.194 -0.465 -11.260 1.00 92.62 87 SER A N 1
ATOM 716 C CA . SER A 1 87 ? 8.895 -1.751 -11.337 1.00 92.62 87 SER A CA 1
ATOM 717 C C . SER A 1 87 ? 8.028 -2.917 -10.851 1.00 92.62 87 SER A C 1
ATOM 719 O O . SER A 1 87 ? 7.935 -3.930 -11.537 1.00 92.62 87 SER A O 1
ATOM 721 N N . ASN A 1 88 ? 7.342 -2.774 -9.712 1.00 89.88 88 ASN A N 1
ATOM 722 C CA . ASN A 1 88 ? 6.439 -3.815 -9.221 1.00 89.88 88 ASN A CA 1
ATOM 723 C C . ASN A 1 88 ? 5.295 -4.087 -10.207 1.00 89.88 88 ASN A C 1
ATOM 725 O O . ASN A 1 88 ? 4.922 -5.237 -10.387 1.00 89.88 88 ASN A O 1
ATOM 729 N N . ILE A 1 89 ? 4.736 -3.050 -10.835 1.00 89.75 89 ILE A N 1
ATOM 730 C CA . ILE A 1 89 ? 3.630 -3.177 -11.794 1.00 89.75 89 ILE A CA 1
ATOM 731 C C . ILE A 1 89 ? 4.076 -3.926 -13.047 1.00 89.75 89 ILE A C 1
ATOM 733 O O . ILE A 1 89 ? 3.416 -4.887 -13.449 1.00 89.75 89 ILE A O 1
ATOM 737 N N . VAL A 1 90 ? 5.199 -3.506 -13.634 1.00 90.56 90 VAL A N 1
ATOM 738 C CA . VAL A 1 90 ? 5.743 -4.073 -14.873 1.00 90.56 90 VAL A CA 1
ATOM 739 C C . VAL A 1 90 ? 6.166 -5.535 -14.685 1.00 90.56 90 VAL A C 1
ATOM 741 O O . VAL A 1 90 ? 5.947 -6.340 -15.581 1.00 90.56 90 VAL A O 1
ATOM 744 N N . PHE A 1 91 ? 6.697 -5.907 -13.514 1.00 89.06 91 PHE A N 1
ATOM 745 C CA . PHE A 1 91 ? 7.187 -7.268 -13.243 1.00 89.06 91 PHE A CA 1
ATOM 746 C C . PHE A 1 91 ? 6.214 -8.166 -12.451 1.00 89.06 91 PHE A C 1
ATOM 748 O O . PHE A 1 91 ? 6.571 -9.289 -12.103 1.00 89.06 91 PHE A O 1
ATOM 755 N N . SER A 1 92 ? 4.999 -7.699 -12.139 1.00 79.31 92 SER A N 1
ATOM 756 C CA . SER A 1 92 ? 4.037 -8.439 -11.293 1.00 79.31 92 SER A CA 1
ATOM 757 C C . SER A 1 92 ? 3.444 -9.710 -11.916 1.00 79.31 92 SER A C 1
ATOM 759 O O . SER A 1 92 ? 2.941 -10.535 -11.163 1.00 79.31 92 SER A O 1
ATOM 761 N N . GLU A 1 93 ? 3.501 -9.893 -13.241 1.00 59.69 93 GLU A N 1
ATOM 762 C CA . GLU A 1 93 ? 2.865 -11.023 -13.954 1.00 59.69 93 GLU A CA 1
ATOM 763 C C . GLU A 1 93 ? 3.859 -12.101 -14.430 1.00 59.69 93 GLU A C 1
ATOM 765 O O . GLU A 1 93 ? 3.520 -12.939 -15.258 1.00 59.69 93 GLU A O 1
ATOM 770 N N . CYS A 1 94 ? 5.093 -12.103 -13.915 1.00 47.28 94 CYS A N 1
ATOM 771 C CA . CYS A 1 94 ? 6.119 -13.080 -14.304 1.00 47.28 94 CYS A CA 1
ATOM 772 C C . CYS A 1 94 ? 6.223 -14.325 -13.394 1.00 47.28 94 CYS A C 1
ATOM 774 O O . CYS A 1 94 ? 7.227 -15.029 -13.492 1.00 47.28 94 CYS A O 1
ATOM 776 N N . TYR A 1 95 ? 5.239 -14.616 -12.531 1.00 36.38 95 TYR A N 1
ATOM 777 C CA . TYR A 1 95 ? 5.221 -15.829 -11.693 1.00 36.38 95 TYR A CA 1
ATOM 778 C C . TYR A 1 95 ? 3.834 -16.453 -11.591 1.00 36.38 95 TYR A C 1
ATOM 780 O O . TYR A 1 95 ? 2.873 -15.690 -11.345 1.00 36.38 95 TYR A O 1
#

Radius of gyration: 17.74 Å; chains: 1; bounding box: 31×26×60 Å

Sequence (95 aa):
MEKRRMWTKKEIQFVRDNAGKIPVQQIADHLNRTRSAILSQVTRWGLSIKVESTSEHDRWLCRELYKEGLTIPVIAEKMELSRRVVSNIVFSECY

Secondary structure (DSSP, 8-state):
-PPPPPPPHHHHHHHHHHTTTS-HHHHHHHHT--HHHHHHHHHHTT-------S-HHHHHHHHHHHHTT--HHHHHHHTT--HHHHHHHHHTT--